Protein AF-A0A1H0UC45-F1 (afdb_monomer_lite)

InterPro domains:
  IPR026369 CxxC-20-CxxC putative zinc finger [TIGR04104] (1-66)

Foldseek 3Di:
DQDPVPRFDKDWDLQLVVLVVVCVVCVVCLVCCVVDPDDPVVSVVVVVVVVVVCVVCSVVSTDIDSDDDDND

Structure (mmCIF, N/CA/C/O backbone):
data_AF-A0A1H0UC45-F1
#
_entry.id   AF-A0A1H0UC45-F1
#
loop_
_atom_site.group_PDB
_atom_site.id
_atom_site.type_symbol
_atom_site.label_atom_id
_atom_site.label_alt_id
_atom_site.label_comp_id
_atom_site.label_asym_id
_atom_site.label_entity_id
_atom_site.label_seq_id
_atom_site.pdbx_PDB_ins_code
_atom_site.Cartn_x
_atom_site.Cartn_y
_atom_site.Cartn_z
_atom_site.occupancy
_atom_site.B_iso_or_equiv
_atom_site.auth_seq_id
_atom_site.auth_comp_id
_atom_site.auth_asym_id
_atom_site.auth_atom_id
_atom_site.pdbx_PDB_model_num
ATOM 1 N N . MET A 1 1 ? -19.614 -2.726 8.763 1.00 75.75 1 MET A N 1
ATOM 2 C CA . MET A 1 1 ? -19.860 -4.154 8.448 1.00 75.75 1 MET A CA 1
ATOM 3 C C . MET A 1 1 ? -20.379 -4.787 9.724 1.00 75.75 1 MET A C 1
ATOM 5 O O . MET A 1 1 ? -19.809 -4.475 10.755 1.00 75.75 1 MET A O 1
ATOM 9 N N . GLU A 1 2 ? -21.460 -5.558 9.725 1.00 86.94 2 GLU A N 1
ATOM 10 C CA . GLU A 1 2 ? -21.930 -6.189 10.972 1.00 86.94 2 GLU A CA 1
ATOM 11 C C . GLU A 1 2 ? -21.065 -7.410 11.296 1.00 86.94 2 GLU A C 1
ATOM 13 O O . GLU A 1 2 ? -20.763 -8.215 10.413 1.00 86.94 2 GLU A O 1
ATOM 18 N N . CYS A 1 3 ? -20.600 -7.517 12.540 1.00 88.19 3 CYS A N 1
ATOM 19 C CA . CYS A 1 3 ? -19.796 -8.652 12.974 1.00 88.19 3 CYS A CA 1
ATOM 20 C C . CYS A 1 3 ? -20.697 -9.882 13.176 1.00 88.19 3 CYS A C 1
ATOM 22 O O . CYS A 1 3 ? -21.621 -9.813 13.983 1.00 88.19 3 CYS A O 1
ATOM 24 N N . PRO A 1 4 ? -20.423 -11.035 12.541 1.00 88.88 4 PRO A N 1
ATOM 25 C CA . PRO A 1 4 ? -21.265 -12.226 12.681 1.00 88.88 4 PRO A CA 1
ATOM 26 C C . PRO A 1 4 ? -21.212 -12.866 14.080 1.00 88.88 4 PRO A C 1
ATOM 28 O O . PRO A 1 4 ? -22.051 -13.703 14.390 1.00 88.88 4 PRO A O 1
ATOM 31 N N . HIS A 1 5 ? -20.240 -12.495 14.923 1.00 89.00 5 HIS A N 1
ATOM 32 C CA . HIS A 1 5 ? -20.091 -13.041 16.276 1.00 89.00 5 HIS A CA 1
ATOM 33 C C . HIS A 1 5 ? -20.818 -12.215 17.348 1.00 89.00 5 HIS A C 1
ATOM 35 O O . HIS A 1 5 ? -21.367 -12.784 18.286 1.00 89.00 5 HIS A O 1
ATOM 41 N N . CYS A 1 6 ? -20.808 -10.881 17.248 1.00 87.44 6 CYS A N 1
ATOM 42 C CA . CYS A 1 6 ? -21.448 -10.000 18.237 1.00 87.44 6 CYS A CA 1
ATOM 43 C C . CYS A 1 6 ? -22.644 -9.203 17.696 1.00 87.44 6 CYS A C 1
ATOM 45 O O . CYS A 1 6 ? -23.345 -8.575 18.478 1.00 87.44 6 CYS A O 1
ATOM 47 N N . GLY A 1 7 ? -22.886 -9.198 16.383 1.00 89.19 7 GLY A N 1
ATOM 48 C CA . GLY A 1 7 ? -23.951 -8.417 15.741 1.00 89.19 7 GLY A CA 1
ATOM 49 C C . GLY A 1 7 ? -23.678 -6.911 15.667 1.00 89.19 7 GLY A C 1
ATOM 50 O O . GLY A 1 7 ? -24.435 -6.182 15.035 1.00 89.19 7 GLY A O 1
ATOM 51 N N . GLU A 1 8 ? -22.594 -6.423 16.274 1.00 90.25 8 GLU A N 1
ATOM 52 C CA . GLU A 1 8 ? -22.289 -4.994 16.304 1.00 90.25 8 GLU A CA 1
ATOM 53 C C . GLU A 1 8 ? -21.676 -4.504 14.989 1.00 90.25 8 GLU A C 1
ATOM 55 O O . GLU A 1 8 ? -20.934 -5.215 14.294 1.00 90.25 8 GLU A O 1
ATOM 60 N N . LYS A 1 9 ? -21.967 -3.245 14.655 1.00 88.56 9 LYS A N 1
ATOM 61 C CA . LYS A 1 9 ? -21.445 -2.590 13.459 1.00 88.56 9 LYS A CA 1
ATOM 62 C C . LYS A 1 9 ? -19.969 -2.243 13.659 1.00 88.56 9 LYS A C 1
ATOM 64 O O . LYS A 1 9 ? -19.613 -1.441 14.506 1.00 88.56 9 LYS A O 1
ATOM 69 N N . GLN A 1 10 ? -19.122 -2.834 12.828 1.00 89.25 10 GLN A N 1
ATOM 70 C CA . GLN A 1 10 ? -17.689 -2.579 12.760 1.00 89.25 10 GLN A CA 1
ATOM 71 C C . GLN A 1 10 ? -17.393 -1.355 11.896 1.00 89.25 10 GLN A C 1
ATOM 73 O O . GLN A 1 10 ? -17.859 -1.261 10.745 1.00 89.25 10 GLN A O 1
ATOM 78 N N . TYR A 1 11 ? -16.555 -0.482 12.438 1.00 90.00 11 TYR A N 1
ATOM 79 C CA . TYR A 1 11 ? -15.999 0.707 11.813 1.00 90.00 11 TYR A CA 1
ATOM 80 C C . TYR A 1 11 ? -14.475 0.628 11.808 1.00 90.00 11 TYR A C 1
ATOM 82 O O . TYR A 1 11 ? -13.863 0.003 12.665 1.00 90.00 11 TYR A O 1
ATOM 90 N N . TYR A 1 12 ? -13.838 1.310 10.860 1.00 88.25 12 TYR A N 1
ATOM 91 C CA . TYR A 1 12 ? -12.397 1.538 10.932 1.00 88.25 12 TYR A CA 1
ATOM 92 C C . TYR A 1 12 ? -12.078 2.494 12.081 1.00 88.25 12 TYR A C 1
ATOM 94 O O . TYR A 1 12 ? -12.718 3.549 12.173 1.00 88.25 12 TYR A O 1
ATOM 102 N N . THR A 1 13 ? -11.051 2.196 12.874 1.00 90.19 13 THR A N 1
ATOM 103 C CA . THR A 1 13 ? -10.515 3.149 13.864 1.00 90.19 13 THR A CA 1
ATOM 104 C C . THR A 1 13 ? -9.953 4.398 13.174 1.00 90.19 13 THR A C 1
ATOM 106 O O . THR A 1 13 ? -9.545 4.340 12.002 1.00 90.19 13 THR A O 1
ATOM 109 N N . LYS A 1 14 ? -9.848 5.540 13.871 1.00 88.69 14 LYS A N 1
ATOM 110 C CA . LYS A 1 14 ? -9.181 6.742 13.320 1.00 88.69 14 LYS A CA 1
ATOM 111 C C . LYS A 1 14 ? -7.760 6.437 12.863 1.00 88.69 14 LYS A C 1
ATOM 113 O O . LYS A 1 14 ? -7.310 6.936 11.829 1.00 88.69 14 LYS A O 1
ATOM 118 N N . ARG A 1 15 ? -7.047 5.594 13.616 1.00 87.25 15 ARG A N 1
ATOM 119 C CA . ARG A 1 15 ? -5.676 5.180 13.299 1.00 87.25 15 ARG A CA 1
ATOM 120 C C . ARG A 1 15 ? -5.615 4.409 11.981 1.00 87.25 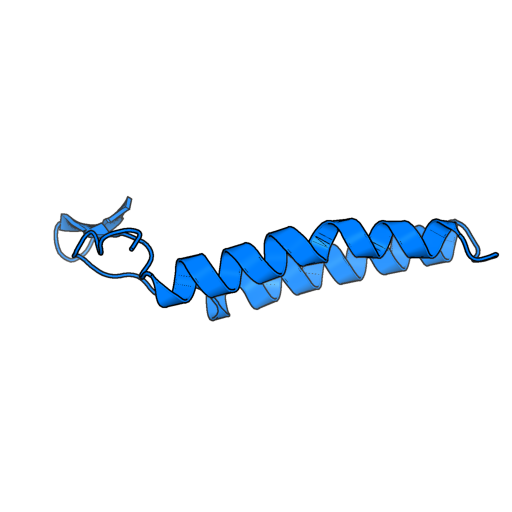15 ARG A C 1
ATOM 122 O O . ARG A 1 15 ? -4.775 4.736 11.139 1.00 87.25 15 ARG A O 1
ATOM 129 N N . ALA A 1 16 ? -6.504 3.435 11.787 1.00 90.19 16 ALA A N 1
ATOM 130 C CA . ALA A 1 16 ? -6.598 2.665 10.548 1.00 90.19 16 ALA A CA 1
ATOM 131 C C . ALA A 1 16 ? -6.989 3.551 9.357 1.00 90.19 16 ALA A C 1
ATOM 133 O O . ALA A 1 16 ? -6.372 3.455 8.293 1.00 90.19 16 ALA A O 1
ATOM 134 N N . ARG A 1 17 ? -7.937 4.483 9.547 1.00 89.19 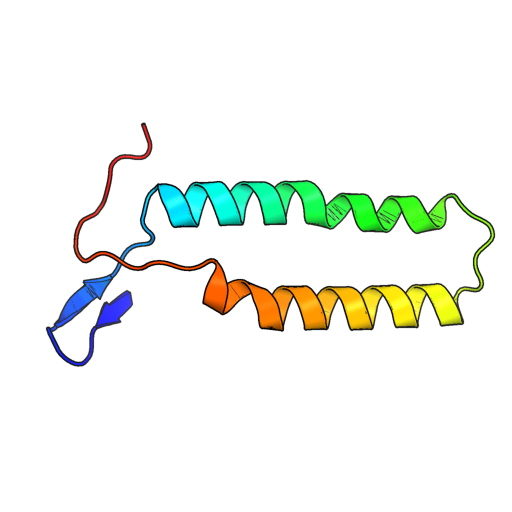17 ARG A N 1
ATOM 135 C CA . ARG A 1 17 ? -8.315 5.471 8.518 1.00 89.19 17 ARG A CA 1
ATOM 136 C C . ARG A 1 17 ? -7.129 6.350 8.122 1.00 89.19 17 ARG A C 1
ATOM 138 O O . ARG A 1 17 ? -6.865 6.498 6.934 1.00 89.19 17 ARG A O 1
ATOM 145 N N . LYS A 1 18 ? -6.368 6.879 9.089 1.00 90.00 18 LYS A N 1
ATOM 146 C CA . LYS A 1 18 ? -5.189 7.724 8.821 1.00 90.00 18 LYS A CA 1
ATOM 147 C C . LYS A 1 18 ? -4.094 6.963 8.071 1.00 90.00 18 LYS A C 1
ATOM 149 O O . LYS A 1 18 ? -3.543 7.486 7.108 1.00 90.00 18 LYS A O 1
ATOM 154 N N . ARG A 1 19 ? -3.794 5.727 8.481 1.00 90.94 19 ARG A N 1
ATOM 155 C CA . ARG A 1 19 ? -2.821 4.862 7.789 1.00 90.94 19 ARG A CA 1
ATOM 156 C C . ARG A 1 19 ? -3.250 4.575 6.354 1.00 90.94 19 ARG A C 1
ATOM 158 O O . ARG A 1 19 ? -2.461 4.771 5.436 1.00 90.94 19 ARG A O 1
ATOM 165 N N . SER A 1 20 ? -4.507 4.182 6.169 1.00 90.38 20 SER A N 1
ATOM 166 C CA . SER A 1 20 ? -5.071 3.895 4.848 1.00 90.38 20 SER A CA 1
ATOM 167 C C . SER A 1 20 ? -5.074 5.138 3.958 1.00 90.38 20 SER A C 1
ATOM 169 O O . SER A 1 20 ? -4.703 5.049 2.796 1.00 90.38 20 SER A O 1
ATOM 171 N N . ALA A 1 21 ? -5.392 6.315 4.506 1.00 91.12 21 ALA A N 1
ATOM 172 C CA . ALA A 1 21 ? -5.352 7.577 3.770 1.00 91.12 21 ALA A CA 1
ATOM 173 C C . ALA A 1 21 ? -3.940 7.921 3.270 1.00 91.12 21 ALA A C 1
ATOM 175 O O . ALA A 1 21 ? -3.790 8.347 2.128 1.00 91.12 21 ALA A O 1
ATOM 176 N N . VAL A 1 22 ? -2.904 7.694 4.087 1.00 91.94 22 VAL A N 1
ATOM 177 C CA . VAL A 1 22 ? -1.506 7.884 3.664 1.00 91.94 22 VAL A CA 1
ATOM 178 C C . VAL A 1 22 ? -1.143 6.916 2.538 1.00 91.94 22 VAL A C 1
ATOM 180 O O . VAL A 1 22 ? -0.563 7.342 1.544 1.00 91.94 22 VAL A O 1
ATOM 183 N N . VAL A 1 23 ? -1.516 5.638 2.64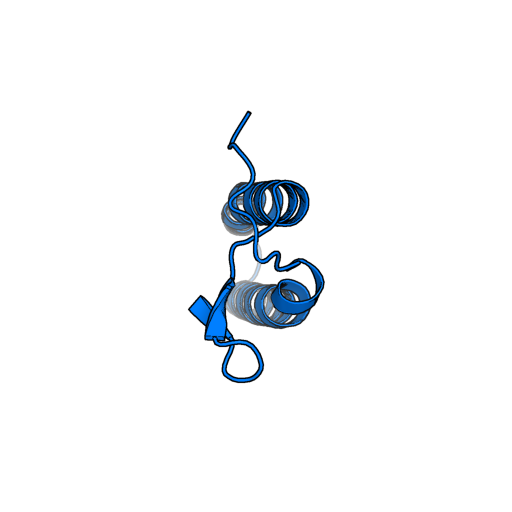7 1.00 92.06 23 VAL A N 1
ATOM 184 C CA . VAL A 1 23 ? -1.261 4.652 1.582 1.00 92.06 23 VAL A CA 1
ATOM 185 C C . VAL A 1 23 ? -1.969 5.047 0.287 1.00 92.06 23 VAL A C 1
ATOM 187 O O . VAL A 1 23 ? -1.336 5.082 -0.768 1.00 92.06 23 VAL A O 1
ATOM 190 N N . THR A 1 24 ? -3.247 5.420 0.355 1.00 91.75 24 THR A N 1
ATOM 191 C CA . THR A 1 24 ? -4.019 5.880 -0.808 1.00 91.75 24 THR A CA 1
ATOM 192 C C . THR A 1 24 ? -3.406 7.127 -1.440 1.00 91.75 24 THR A C 1
ATOM 194 O O . THR A 1 24 ? -3.302 7.198 -2.661 1.00 91.75 24 THR A O 1
ATOM 197 N N . LEU A 1 25 ? -2.948 8.085 -0.629 1.00 94.25 25 LEU A N 1
ATOM 198 C CA . LEU A 1 25 ? -2.287 9.295 -1.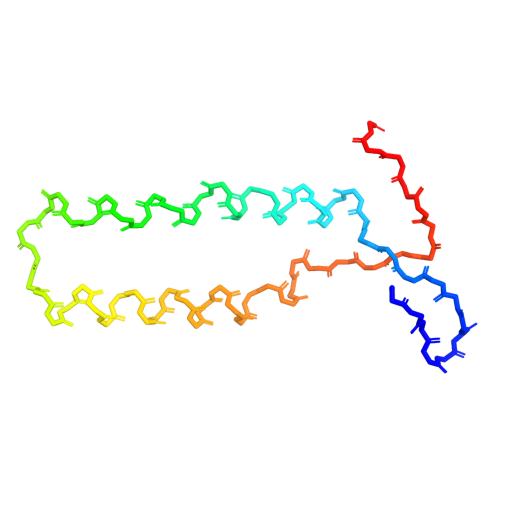118 1.00 94.25 25 LEU A CA 1
ATOM 199 C C . LEU A 1 25 ? -0.957 8.982 -1.815 1.00 94.25 25 LEU A C 1
ATOM 201 O O . LEU A 1 25 ? -0.639 9.611 -2.819 1.00 94.25 25 LEU A O 1
ATOM 205 N N . LEU A 1 26 ? -0.188 8.018 -1.301 1.00 93.19 26 LEU A N 1
ATOM 206 C CA . LEU A 1 26 ? 1.113 7.636 -1.858 1.00 93.19 26 LEU A CA 1
ATOM 207 C C . LEU A 1 26 ? 1.005 6.734 -3.098 1.00 93.19 26 LEU A C 1
ATOM 209 O O . LEU A 1 26 ? 1.879 6.771 -3.960 1.00 93.19 26 LEU A O 1
ATOM 213 N N . THR A 1 27 ? -0.070 5.956 -3.221 1.00 93.44 27 THR A N 1
ATOM 214 C CA . THR A 1 27 ? -0.305 5.014 -4.331 1.00 93.44 27 THR A CA 1
ATOM 215 C C . THR A 1 27 ? -0.111 5.623 -5.733 1.00 93.44 27 THR A C 1
ATOM 217 O O . THR A 1 27 ? 0.618 5.023 -6.524 1.00 93.44 27 THR A O 1
ATOM 220 N N . PRO A 1 28 ? -0.676 6.797 -6.089 1.00 93.38 28 PRO A N 1
ATOM 221 C CA . PRO A 1 28 ? -0.520 7.355 -7.436 1.00 93.38 28 PRO A CA 1
ATOM 222 C C . PRO A 1 28 ? 0.920 7.749 -7.788 1.00 93.38 28 PRO A C 1
ATOM 224 O O . PRO A 1 28 ? 1.251 7.821 -8.970 1.00 93.38 28 PRO A O 1
ATOM 227 N N . PHE A 1 29 ? 1.803 7.965 -6.806 1.00 95.19 29 PHE A N 1
ATOM 228 C CA . PHE A 1 29 ? 3.186 8.371 -7.078 1.00 95.19 29 PHE A CA 1
ATOM 229 C C . PHE A 1 29 ? 3.994 7.295 -7.809 1.00 95.19 29 PHE A C 1
ATOM 231 O O . PHE A 1 29 ? 4.991 7.623 -8.449 1.00 95.19 29 PHE A O 1
ATOM 238 N N . ILE A 1 30 ? 3.552 6.033 -7.807 1.00 94.81 30 ILE A N 1
ATOM 239 C CA . ILE A 1 30 ? 4.214 4.979 -8.585 1.00 94.81 30 ILE A CA 1
ATOM 240 C C . ILE A 1 30 ? 4.154 5.229 -10.104 1.00 94.81 30 ILE A C 1
ATOM 242 O O . ILE A 1 30 ? 5.001 4.744 -10.855 1.00 94.81 30 ILE A O 1
ATOM 246 N N . ILE A 1 31 ? 3.203 6.044 -10.572 1.00 93.94 31 ILE A N 1
ATOM 247 C CA . ILE A 1 31 ? 3.096 6.447 -11.982 1.00 93.94 31 ILE A CA 1
ATOM 248 C C . ILE A 1 31 ? 4.294 7.304 -12.409 1.00 93.94 31 ILE A C 1
ATOM 250 O O . ILE A 1 31 ? 4.653 7.293 -13.585 1.00 93.94 31 ILE A O 1
ATOM 254 N N . LEU A 1 32 ? 4.975 7.983 -11.478 1.00 95.62 32 LEU A N 1
ATOM 255 C CA . LEU A 1 32 ? 6.172 8.771 -11.789 1.00 95.62 32 LEU A CA 1
ATOM 256 C C . LEU A 1 32 ? 7.320 7.918 -12.347 1.00 95.62 32 LEU A C 1
ATOM 258 O O . LEU A 1 32 ? 8.212 8.460 -12.992 1.00 95.62 32 LEU A O 1
ATOM 262 N N . LEU A 1 33 ? 7.278 6.589 -12.179 1.00 94.00 33 LEU A N 1
ATOM 263 C CA . LEU A 1 33 ? 8.227 5.676 -12.821 1.00 94.00 33 LEU A CA 1
ATOM 264 C C . LEU A 1 33 ? 8.180 5.738 -14.359 1.00 94.00 33 LEU A C 1
ATOM 266 O O . LEU A 1 33 ? 9.183 5.432 -14.993 1.00 94.00 33 LEU A O 1
ATOM 270 N N . ASN A 1 34 ? 7.072 6.196 -14.957 1.00 93.69 34 ASN A N 1
ATOM 271 C CA . ASN A 1 34 ? 6.976 6.409 -16.409 1.00 93.69 34 ASN A CA 1
ATOM 272 C C . ASN A 1 34 ? 7.846 7.571 -16.915 1.00 93.69 34 ASN A C 1
ATOM 274 O O . ASN A 1 34 ? 8.014 7.716 -18.121 1.00 93.69 34 ASN A O 1
ATOM 278 N N . LEU A 1 35 ? 8.370 8.424 -16.026 1.00 95.94 35 LEU A N 1
ATOM 279 C CA . LEU A 1 35 ? 9.272 9.517 -16.407 1.00 95.94 35 LEU A CA 1
ATOM 280 C C . LEU A 1 35 ? 10.701 9.031 -16.692 1.00 95.94 35 LEU A C 1
ATOM 282 O O . LEU A 1 35 ? 11.525 9.807 -17.172 1.00 95.94 35 LEU A O 1
ATOM 286 N N . PHE A 1 36 ? 11.004 7.771 -16.381 1.00 94.06 36 PHE A N 1
ATOM 287 C CA . PHE A 1 36 ? 12.301 7.151 -16.612 1.00 94.06 36 PHE A CA 1
ATOM 288 C C . PHE A 1 36 ? 12.250 6.245 -17.844 1.00 94.06 36 PHE A C 1
ATOM 290 O O . PHE A 1 36 ? 11.205 5.690 -18.176 1.00 94.06 36 PHE A O 1
ATOM 297 N N . ASP A 1 37 ? 13.401 6.049 -18.487 1.00 94.62 37 ASP A N 1
ATOM 298 C CA . ASP A 1 37 ? 13.543 5.177 -19.658 1.00 94.62 37 ASP A CA 1
ATOM 299 C C . ASP A 1 37 ? 13.605 3.694 -19.241 1.00 94.62 37 ASP A C 1
ATOM 301 O O . ASP A 1 37 ? 14.642 3.029 -19.291 1.00 94.62 37 ASP A O 1
ATOM 305 N N . ILE A 1 38 ? 12.489 3.194 -18.702 1.00 94.69 38 ILE A N 1
ATOM 306 C CA . ILE A 1 38 ? 12.322 1.814 -18.239 1.00 94.69 38 ILE A CA 1
ATOM 307 C C . ILE A 1 38 ? 11.533 1.038 -19.295 1.00 94.69 38 ILE A C 1
ATOM 309 O O . ILE A 1 38 ? 10.508 1.496 -19.794 1.00 94.69 38 ILE A O 1
ATOM 313 N N . SER A 1 39 ? 11.977 -0.187 -19.593 1.00 96.56 39 SER A N 1
ATOM 314 C CA . SER A 1 39 ? 11.262 -1.088 -20.504 1.00 96.56 39 SER A CA 1
ATOM 315 C C . SER A 1 39 ? 9.788 -1.263 -20.092 1.00 96.56 39 SER A C 1
ATOM 317 O O . SER A 1 39 ? 9.521 -1.577 -18.925 1.00 96.56 39 SER A O 1
ATOM 319 N N . PRO A 1 40 ? 8.825 -1.167 -21.032 1.00 94.50 40 PRO A N 1
ATOM 320 C CA . PRO A 1 40 ? 7.402 -1.338 -20.736 1.00 94.50 40 PRO A CA 1
ATOM 321 C C . PRO A 1 40 ? 7.075 -2.666 -20.043 1.00 94.50 40 PRO A C 1
ATOM 323 O O . PRO A 1 40 ? 6.247 -2.711 -19.137 1.00 94.50 40 PRO A O 1
ATOM 326 N N . TYR A 1 41 ? 7.768 -3.748 -20.414 1.00 95.88 41 TYR A N 1
ATOM 327 C CA . TYR A 1 41 ? 7.576 -5.064 -19.796 1.00 95.88 41 TYR A CA 1
ATOM 328 C C . TYR A 1 41 ? 7.978 -5.076 -18.316 1.00 95.88 41 TYR A C 1
ATOM 330 O O . TYR A 1 41 ? 7.312 -5.707 -17.495 1.00 95.88 41 TYR A O 1
ATOM 338 N N . LEU A 1 42 ? 9.042 -4.348 -17.960 1.00 96.56 42 LEU A N 1
ATOM 339 C CA . LEU A 1 42 ? 9.478 -4.209 -16.571 1.00 96.56 42 LEU A CA 1
ATOM 340 C C . LEU A 1 42 ? 8.509 -3.334 -1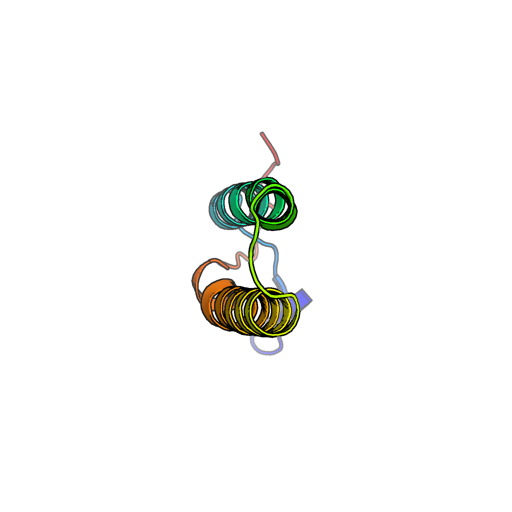5.770 1.00 96.56 42 LEU A C 1
ATOM 342 O O . LEU A 1 42 ? 8.168 -3.698 -14.648 1.00 96.56 42 LEU A O 1
ATOM 346 N N . LEU A 1 43 ? 8.017 -2.233 -16.349 1.00 96.62 43 LEU A N 1
ATOM 347 C CA . LEU A 1 43 ? 7.015 -1.368 -15.709 1.00 96.62 43 LEU A CA 1
ATOM 348 C C . LEU A 1 43 ? 5.739 -2.136 -15.349 1.00 96.62 43 LEU A C 1
ATOM 350 O O . LEU A 1 43 ? 5.262 -2.038 -14.219 1.00 96.62 43 LEU A O 1
ATOM 354 N N . VAL A 1 44 ? 5.228 -2.960 -16.269 1.00 96.81 44 VAL A N 1
ATOM 355 C CA . VAL A 1 44 ? 4.063 -3.823 -16.007 1.00 96.81 44 VAL A CA 1
ATOM 356 C C . VAL A 1 44 ? 4.334 -4.779 -14.843 1.00 96.81 44 VAL A C 1
ATOM 358 O O . VAL A 1 44 ? 3.501 -4.903 -13.945 1.00 96.81 44 VAL A O 1
ATOM 361 N N . GLY A 1 45 ? 5.509 -5.417 -14.819 1.00 97.50 45 GLY A N 1
ATOM 362 C CA . GLY A 1 45 ? 5.912 -6.287 -13.712 1.00 97.50 45 GLY A CA 1
ATOM 363 C C . GLY A 1 45 ? 5.963 -5.551 -12.369 1.00 97.50 45 GLY A C 1
ATOM 364 O O . GLY A 1 45 ? 5.439 -6.051 -11.373 1.00 97.50 45 GLY A O 1
ATOM 365 N N . ILE A 1 46 ? 6.523 -4.339 -12.345 1.00 97.00 46 ILE A N 1
ATOM 366 C CA . ILE A 1 46 ? 6.599 -3.496 -11.143 1.00 97.00 46 ILE A CA 1
ATOM 367 C C . ILE A 1 46 ? 5.197 -3.139 -10.638 1.00 97.00 46 ILE A C 1
ATOM 369 O O . ILE A 1 46 ? 4.928 -3.277 -9.444 1.00 97.00 46 ILE A O 1
ATOM 373 N N . TYR A 1 47 ? 4.287 -2.728 -11.524 1.00 96.44 47 TYR A N 1
ATOM 374 C CA . TYR A 1 47 ? 2.916 -2.387 -11.136 1.00 96.44 47 TYR A CA 1
ATOM 375 C C . TYR A 1 47 ? 2.136 -3.582 -10.603 1.00 96.44 47 TYR A C 1
ATOM 377 O O . TYR A 1 47 ? 1.414 -3.439 -9.616 1.00 96.44 47 TYR A O 1
ATOM 385 N N . LEU A 1 48 ? 2.318 -4.764 -11.194 1.00 97.56 48 LEU A N 1
ATOM 386 C CA . LEU A 1 48 ? 1.705 -5.990 -10.688 1.00 97.56 48 LEU A CA 1
ATOM 387 C C . LEU A 1 48 ? 2.205 -6.332 -9.284 1.00 97.56 48 LEU A C 1
ATOM 389 O O . LEU A 1 48 ? 1.397 -6.545 -8.380 1.00 97.56 48 LEU A O 1
ATOM 393 N N . VAL A 1 49 ? 3.523 -6.340 -9.076 1.00 97.56 49 VAL A N 1
ATOM 394 C CA . VAL A 1 49 ? 4.113 -6.639 -7.761 1.00 97.56 49 VAL A CA 1
ATOM 395 C C . VAL A 1 49 ? 3.690 -5.604 -6.721 1.00 97.56 49 VAL A C 1
ATOM 397 O O . VAL A 1 49 ? 3.372 -5.968 -5.589 1.00 97.56 49 VAL A O 1
ATOM 400 N N . PHE A 1 50 ? 3.632 -4.325 -7.093 1.00 96.38 50 PHE A N 1
ATOM 401 C CA . PHE A 1 50 ? 3.152 -3.269 -6.209 1.00 96.38 50 PHE A CA 1
ATOM 402 C C . PHE A 1 50 ? 1.673 -3.437 -5.845 1.00 96.38 50 PHE A C 1
ATOM 404 O O . PHE A 1 50 ? 1.319 -3.353 -4.674 1.00 96.38 50 PHE A O 1
ATOM 411 N N . GLY A 1 51 ? 0.803 -3.730 -6.814 1.00 95.00 51 GLY A N 1
ATOM 412 C CA . GLY A 1 51 ? -0.614 -3.978 -6.540 1.00 95.00 51 GLY A CA 1
ATOM 413 C C . GLY A 1 51 ? -0.814 -5.160 -5.589 1.00 95.00 51 GLY A C 1
ATOM 414 O O . GLY A 1 51 ? -1.530 -5.044 -4.593 1.00 95.00 51 GLY A O 1
ATOM 415 N N . LEU A 1 52 ? -0.117 -6.271 -5.845 1.00 97.00 52 LEU A N 1
ATOM 416 C CA . LEU A 1 52 ? -0.165 -7.458 -4.990 1.00 97.00 52 LEU A CA 1
ATOM 417 C C . LEU A 1 52 ? 0.372 -7.181 -3.581 1.00 97.00 52 LEU A C 1
ATOM 419 O O . LEU A 1 52 ? -0.211 -7.654 -2.605 1.00 97.00 52 LEU A O 1
ATOM 423 N N . SER A 1 53 ? 1.448 -6.400 -3.451 1.00 95.69 53 SER A N 1
ATOM 424 C CA . SER A 1 53 ? 2.001 -6.055 -2.140 1.00 95.69 53 SER A CA 1
ATOM 425 C C . SER A 1 53 ? 1.050 -5.164 -1.345 1.00 95.69 53 SER A C 1
ATOM 427 O O . SER A 1 53 ? 0.824 -5.440 -0.169 1.00 95.69 53 SER A O 1
ATOM 429 N N . ILE A 1 54 ? 0.412 -4.172 -1.976 1.00 93.88 54 ILE A N 1
ATOM 430 C CA . ILE A 1 54 ? -0.614 -3.350 -1.324 1.00 93.88 54 ILE A CA 1
ATOM 431 C C . ILE A 1 54 ? -1.780 -4.220 -0.856 1.00 93.88 54 ILE A C 1
ATOM 433 O O . ILE A 1 54 ? -2.169 -4.109 0.303 1.00 93.88 54 ILE A O 1
ATOM 437 N N . MET A 1 55 ? -2.297 -5.123 -1.696 1.00 93.25 55 MET A N 1
ATOM 438 C CA . MET A 1 55 ? -3.377 -6.037 -1.300 1.00 93.25 55 MET A CA 1
ATOM 439 C C . MET A 1 55 ? -2.975 -6.941 -0.129 1.00 93.25 55 MET A C 1
ATOM 441 O O . MET A 1 55 ? -3.778 -7.156 0.776 1.00 93.25 55 MET A O 1
ATOM 445 N N . GLY A 1 56 ? -1.735 -7.436 -0.123 1.00 93.81 56 GLY A N 1
ATOM 446 C CA . GLY A 1 56 ? -1.203 -8.248 0.969 1.00 93.81 56 GLY A CA 1
ATOM 447 C C . GLY A 1 56 ? -0.993 -7.460 2.263 1.00 93.81 56 GLY A C 1
ATOM 448 O O . GLY A 1 56 ? -1.251 -7.987 3.338 1.00 93.81 56 GLY A O 1
ATOM 449 N N . ILE A 1 57 ? -0.565 -6.198 2.182 1.00 91.31 57 ILE A N 1
ATOM 450 C CA . ILE A 1 57 ? -0.269 -5.349 3.347 1.00 91.31 57 ILE A CA 1
ATOM 451 C C . ILE A 1 57 ? -1.541 -4.713 3.926 1.00 91.31 57 ILE A C 1
ATOM 453 O O . ILE A 1 57 ? -1.634 -4.531 5.140 1.00 91.31 57 ILE A O 1
ATOM 457 N N . PHE A 1 58 ? -2.533 -4.402 3.088 1.00 89.56 58 PHE A N 1
ATOM 458 C CA . PHE A 1 58 ? -3.782 -3.750 3.487 1.00 89.56 58 PHE A CA 1
ATOM 459 C C . PHE A 1 58 ? -4.470 -4.382 4.712 1.00 89.56 58 PHE A C 1
ATOM 461 O O . PHE A 1 58 ? -4.761 -3.628 5.641 1.00 89.56 58 PHE A O 1
ATOM 468 N N . PRO A 1 59 ? -4.671 -5.715 4.817 1.00 90.31 59 PRO A N 1
ATOM 469 C CA . PRO A 1 59 ? -5.298 -6.312 6.001 1.00 90.31 59 PRO A CA 1
ATOM 470 C C . PRO A 1 59 ? -4.532 -6.043 7.304 1.00 90.31 59 PRO A C 1
ATOM 472 O O . PRO A 1 59 ? -5.155 -5.921 8.353 1.00 90.31 59 PRO A O 1
ATOM 475 N N . PHE A 1 60 ? -3.207 -5.881 7.255 1.00 89.62 60 PHE A N 1
ATOM 476 C CA . PHE A 1 60 ? -2.380 -5.581 8.432 1.00 89.62 60 PHE A CA 1
ATOM 477 C C . PHE A 1 60 ? -2.420 -4.101 8.844 1.00 89.62 60 PHE A C 1
ATOM 479 O O . PHE A 1 60 ? -1.952 -3.736 9.924 1.00 89.62 60 PHE A O 1
ATOM 486 N N . LEU A 1 61 ? -2.953 -3.229 7.986 1.00 88.56 61 LEU A N 1
ATOM 487 C CA . LEU A 1 61 ? -3.133 -1.803 8.265 1.00 88.56 61 LEU A CA 1
ATOM 488 C C . LEU A 1 61 ? -4.526 -1.478 8.814 1.00 88.56 61 LEU A C 1
ATOM 490 O O . LEU A 1 61 ? -4.738 -0.364 9.307 1.00 88.56 61 LEU A O 1
ATOM 494 N N . ILE A 1 62 ? -5.453 -2.432 8.727 1.00 89.69 62 ILE A N 1
ATOM 495 C CA . ILE A 1 62 ? -6.834 -2.293 9.171 1.00 89.69 62 ILE A CA 1
ATOM 496 C C . ILE A 1 62 ? -6.946 -2.664 10.646 1.00 89.69 62 ILE A C 1
ATOM 498 O O . ILE A 1 62 ? -6.446 -3.684 11.102 1.00 89.69 62 ILE A O 1
ATOM 502 N N . GLU A 1 63 ? -7.666 -1.828 11.379 1.00 90.12 63 GLU A N 1
ATOM 503 C CA . GLU A 1 63 ? -8.063 -2.065 12.757 1.00 90.12 63 GLU A CA 1
ATOM 504 C C . GLU A 1 63 ? -9.539 -1.678 12.856 1.00 90.12 63 GLU A C 1
ATOM 506 O O . GLU A 1 63 ? -9.938 -0.607 12.374 1.00 90.12 63 GLU A O 1
ATOM 511 N N . LEU A 1 64 ? -10.349 -2.589 13.394 1.00 89.25 64 LEU A N 1
ATOM 512 C CA . LEU A 1 64 ? -11.794 -2.433 13.507 1.00 89.25 64 LEU A CA 1
ATOM 513 C C . LEU A 1 64 ? -12.177 -2.113 14.952 1.00 89.25 64 LEU A C 1
ATOM 515 O O . LEU A 1 64 ? -11.551 -2.604 15.888 1.00 89.25 64 LEU A O 1
ATOM 519 N N . SER A 1 65 ? -13.206 -1.289 15.108 1.00 87.75 65 SER A N 1
ATOM 520 C CA . SER A 1 65 ? -13.832 -0.951 16.382 1.00 87.75 65 SER A CA 1
ATOM 521 C C . SER A 1 65 ? -15.348 -0.992 16.235 1.00 87.75 65 SER A C 1
ATOM 523 O O . SER A 1 65 ? -15.888 -0.732 15.155 1.00 87.75 65 SER A O 1
ATOM 525 N N . ASN A 1 66 ? -16.035 -1.296 17.330 1.00 89.06 66 ASN A N 1
ATOM 526 C CA . ASN A 1 66 ? -17.495 -1.260 17.398 1.00 89.06 66 ASN A CA 1
ATOM 527 C C . ASN A 1 66 ? -18.017 0.181 17.521 1.00 89.06 66 ASN A C 1
ATOM 529 O O . ASN A 1 66 ? -19.195 0.448 17.293 1.00 89.06 66 ASN A O 1
ATOM 533 N N . GLU A 1 67 ? -17.132 1.120 17.857 1.00 86.00 67 GLU A N 1
ATOM 534 C CA . GLU A 1 67 ? -17.461 2.526 18.026 1.00 86.00 67 GLU A CA 1
ATOM 535 C C . GLU A 1 67 ? -17.131 3.326 16.767 1.00 86.00 67 GLU A C 1
ATOM 537 O O . GLU A 1 67 ? -16.063 3.200 16.156 1.00 86.00 67 GLU A O 1
ATOM 542 N N . GLU A 1 68 ? -18.053 4.209 16.391 1.00 84.88 68 GLU A N 1
ATOM 543 C CA . GLU A 1 68 ? -17.802 5.182 15.342 1.00 84.88 68 GLU A CA 1
ATOM 544 C C . GLU A 1 68 ? -16.987 6.347 15.909 1.00 84.88 68 GLU A C 1
ATOM 546 O O . GLU A 1 68 ? -17.519 7.341 16.402 1.00 84.88 68 GLU A O 1
ATOM 551 N N . GLU A 1 69 ? -15.663 6.219 15.843 1.00 86.31 69 GLU A N 1
ATOM 552 C CA . GLU A 1 69 ? -14.777 7.298 16.265 1.00 86.31 69 GLU A CA 1
ATOM 553 C C . GLU A 1 69 ? -14.952 8.548 15.367 1.00 86.31 69 GLU A C 1
ATOM 555 O O . GLU A 1 69 ? -14.989 8.421 14.130 1.00 86.31 69 GLU A O 1
ATOM 560 N N . PRO A 1 70 ? -15.003 9.765 15.955 1.00 80.81 70 PRO A N 1
ATOM 561 C CA . PRO A 1 70 ? -15.169 11.000 15.194 1.00 80.81 70 PRO A CA 1
ATOM 562 C C . PRO A 1 70 ? -13.976 11.250 14.270 1.00 80.81 70 PRO A C 1
ATOM 564 O O . PRO A 1 70 ? -12.849 10.878 14.562 1.00 80.81 70 PRO A O 1
ATOM 567 N N . LEU A 1 71 ? -14.197 11.904 13.135 1.00 69.31 71 LEU A N 1
ATOM 568 C CA . LEU A 1 71 ? -13.133 12.125 12.146 1.00 69.31 71 LEU A CA 1
ATOM 569 C C . LEU A 1 71 ? -12.074 13.156 12.592 1.00 69.31 71 LEU A C 1
ATOM 571 O O . LEU A 1 71 ? -11.005 13.208 11.985 1.00 69.31 71 LEU A O 1
ATOM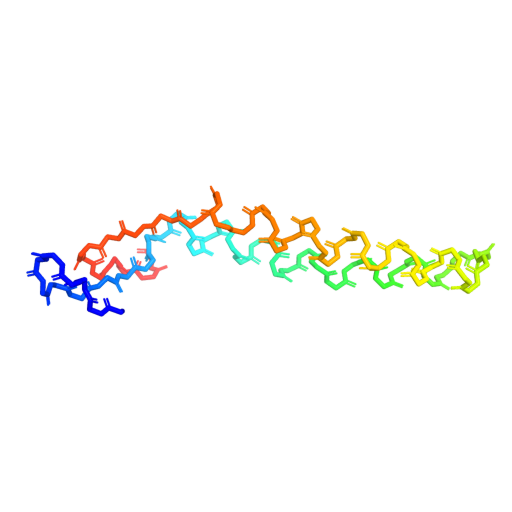 575 N N . TRP A 1 72 ? -12.372 13.936 13.638 1.00 65.25 72 TRP A N 1
ATOM 576 C CA . TRP A 1 72 ? -11.498 14.926 14.280 1.00 65.25 72 TRP A CA 1
ATOM 577 C C . TRP A 1 72 ? -10.931 14.409 15.601 1.00 65.25 72 TRP A C 1
ATOM 579 O O . TRP A 1 72 ? -11.686 13.763 16.365 1.00 65.25 72 TRP A O 1
#

Radius of gyration: 16.98 Å; chains: 1; bounding box: 38×28×39 Å

Sequence (72 aa):
MECPHCGEKQYYTKRARKRSAVVTLLTPFIILLNLFDISPYLLVGIYLVFGLSIMGIFPFLIELSNEEEPLW

Organism: Halobacillus aidingensis (NCBI:txid240303)

pLDDT: mean 91.0, std 5.68, range [65.25, 97.56]

Secondary structure (DSSP, 8-state):
-B-TTT-PBPEE-HHHHHHHHHHHHHGGGGGGGGGS---HHHHHHHHHHHHHHHHHHHHHH--EESS-----